Protein AF-M3HZL9-F1 (afdb_monomer_lite)

Secondary structure (DSSP, 8-state):
-HHHHHHTT----HHHHHHHHHHHHT-----GGG-TT-----BSSSSSB-GGGHHHHHHHHHIIIII---

InterPro domains:
  IPR011468 Protein of unknown function DUF1574 [PF07611] (1-65)

Sequence (70 aa):
MEKVLDELKIPETWSQKIKPIHDDWKIPLIDMSKDPYYACNSYADSGHISLDCYRPFIRFILLHYYLDPK

Structure (mmCIF, N/CA/C/O backbone):
data_AF-M3HZL9-F1
#
_entry.id   AF-M3HZL9-F1
#
loop_
_atom_site.group_PDB
_atom_site.id
_atom_site.type_symbol
_atom_site.label_atom_id
_atom_site.label_alt_id
_atom_site.label_comp_id
_atom_site.label_asym_id
_atom_site.label_entity_id
_atom_site.label_seq_id
_atom_site.pdbx_PDB_ins_code
_atom_site.Cartn_x
_atom_site.Cartn_y
_atom_site.Cartn_z
_atom_site.occupancy
_atom_site.B_iso_or_equiv
_atom_site.auth_seq_id
_atom_site.auth_comp_id
_atom_site.auth_asym_id
_atom_site.auth_atom_id
_atom_site.pdbx_PDB_model_num
ATOM 1 N N . MET A 1 1 ? -3.190 0.373 -25.066 1.00 50.97 1 MET A N 1
ATOM 2 C CA . MET A 1 1 ? -2.163 0.226 -24.015 1.00 50.97 1 MET A CA 1
ATOM 3 C C . MET A 1 1 ? -1.933 -1.249 -23.716 1.00 50.97 1 MET A C 1
ATOM 5 O O . MET A 1 1 ? -0.815 -1.692 -23.900 1.00 50.97 1 MET A O 1
ATOM 9 N N . GLU A 1 2 ? -2.982 -2.025 -23.419 1.00 52.03 2 GLU A N 1
ATOM 10 C CA . GLU A 1 2 ? -2.904 -3.488 -23.202 1.00 52.03 2 GLU A CA 1
ATOM 11 C C . GLU A 1 2 ? -2.185 -4.253 -24.329 1.00 52.03 2 GLU A C 1
ATOM 13 O O . GLU A 1 2 ? -1.254 -4.998 -24.060 1.00 52.03 2 GLU A O 1
ATOM 18 N N . LYS A 1 3 ? -2.501 -3.965 -25.600 1.00 59.44 3 LYS A N 1
ATOM 19 C CA . LYS A 1 3 ? -1.869 -4.620 -26.765 1.00 59.44 3 LYS A CA 1
ATOM 20 C C . LYS A 1 3 ? -0.341 -4.437 -26.855 1.00 59.44 3 LYS A C 1
ATOM 22 O O . LYS A 1 3 ? 0.359 -5.330 -27.305 1.00 59.44 3 LYS A O 1
ATOM 27 N N . VAL A 1 4 ? 0.171 -3.286 -26.408 1.00 64.94 4 VAL A N 1
ATOM 28 C CA . VAL A 1 4 ? 1.616 -2.978 -26.406 1.00 64.94 4 VAL A CA 1
ATOM 29 C C . VAL A 1 4 ? 2.319 -3.684 -25.242 1.00 64.94 4 VAL A C 1
ATOM 31 O O . VAL A 1 4 ? 3.464 -4.100 -25.372 1.00 64.94 4 VAL A O 1
ATOM 34 N N . LEU A 1 5 ? 1.634 -3.845 -24.106 1.00 63.16 5 LEU A N 1
ATOM 35 C CA . LEU A 1 5 ? 2.170 -4.548 -22.937 1.00 63.16 5 LEU A CA 1
ATOM 36 C C . LEU A 1 5 ? 2.306 -6.057 -23.202 1.00 63.16 5 LEU A C 1
ATOM 38 O O . LEU A 1 5 ? 3.324 -6.642 -22.828 1.00 63.16 5 LEU A O 1
ATOM 42 N N . ASP A 1 6 ? 1.339 -6.646 -23.913 1.00 66.62 6 ASP A N 1
ATOM 43 C CA . ASP A 1 6 ? 1.383 -8.045 -24.365 1.00 66.62 6 ASP A CA 1
ATOM 44 C C . ASP A 1 6 ? 2.531 -8.300 -25.352 1.00 66.62 6 ASP A C 1
ATOM 46 O O . ASP A 1 6 ? 3.280 -9.269 -25.213 1.00 66.62 6 ASP A O 1
ATOM 50 N N . GLU A 1 7 ? 2.725 -7.407 -26.328 1.00 82.00 7 GLU A N 1
ATOM 51 C CA . GLU A 1 7 ? 3.818 -7.508 -27.305 1.00 82.00 7 GLU A CA 1
ATOM 52 C C . GLU A 1 7 ? 5.205 -7.408 -26.647 1.00 82.00 7 GLU A C 1
ATOM 54 O O . GLU A 1 7 ? 6.146 -8.087 -27.064 1.00 82.00 7 GLU A O 1
ATOM 59 N N . LEU A 1 8 ? 5.329 -6.611 -25.581 1.00 78.38 8 LEU A N 1
ATOM 60 C CA . LEU A 1 8 ? 6.569 -6.435 -24.820 1.00 78.38 8 LEU A CA 1
ATOM 61 C C . LEU A 1 8 ? 6.854 -7.570 -23.825 1.00 78.38 8 LEU A C 1
ATOM 63 O O . LEU A 1 8 ? 7.894 -7.537 -23.165 1.00 78.38 8 LEU A O 1
ATOM 67 N N . LYS A 1 9 ? 5.965 -8.571 -23.711 1.00 76.38 9 LYS A N 1
ATOM 68 C CA . LYS A 1 9 ? 6.052 -9.652 -22.712 1.00 76.38 9 LYS A CA 1
ATOM 69 C C . LYS A 1 9 ? 6.299 -9.110 -21.304 1.00 76.38 9 LYS A C 1
ATOM 71 O O . LYS A 1 9 ? 7.091 -9.684 -20.548 1.00 76.38 9 LYS A O 1
ATOM 76 N N . ILE A 1 10 ? 5.674 -7.979 -20.966 1.00 69.31 10 ILE A N 1
ATOM 77 C CA . ILE A 1 10 ? 5.831 -7.411 -19.630 1.00 69.31 10 ILE A CA 1
ATOM 78 C C . ILE A 1 10 ? 5.309 -8.458 -18.640 1.00 69.31 10 ILE A C 1
ATOM 80 O O . ILE A 1 10 ? 4.185 -8.934 -18.811 1.00 69.31 10 ILE A O 1
ATOM 84 N N . PRO A 1 1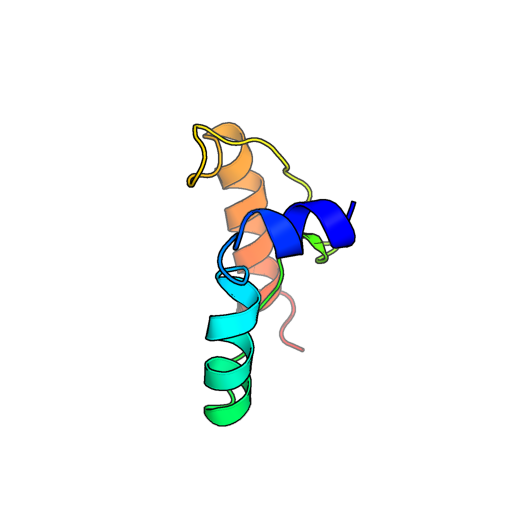1 ? 6.119 -8.877 -17.651 1.00 67.94 11 PRO A N 1
ATOM 85 C CA . PRO A 1 11 ? 5.679 -9.859 -16.677 1.00 67.94 11 PRO A CA 1
ATOM 86 C C . PRO A 1 11 ? 4.379 -9.403 -16.021 1.00 67.94 11 PRO A C 1
ATOM 88 O O . PRO A 1 11 ? 4.228 -8.217 -15.719 1.00 67.94 11 PRO A O 1
ATOM 91 N N . GLU A 1 12 ? 3.483 -10.355 -15.753 1.00 73.50 12 GLU A N 1
ATOM 92 C CA . GLU A 1 12 ? 2.327 -10.114 -14.888 1.00 73.50 12 GLU A CA 1
ATOM 93 C C . GLU A 1 12 ? 2.761 -9.355 -13.637 1.00 73.50 12 GLU A C 1
ATOM 95 O O . GLU A 1 12 ? 3.843 -9.607 -13.078 1.00 73.50 12 GLU A O 1
ATOM 100 N N . THR A 1 13 ? 1.914 -8.428 -13.195 1.00 80.25 13 THR A N 1
ATOM 101 C CA . THR A 1 13 ? 2.235 -7.625 -12.022 1.00 80.25 13 THR A CA 1
ATOM 102 C C . THR A 1 13 ? 2.447 -8.553 -10.832 1.00 80.25 13 THR A C 1
ATOM 104 O O . THR A 1 13 ? 1.788 -9.584 -10.688 1.00 80.25 13 THR A O 1
ATOM 107 N N . TRP A 1 14 ? 3.361 -8.184 -9.934 1.00 82.88 14 TRP A N 1
ATOM 108 C CA . TRP A 1 14 ? 3.591 -8.940 -8.699 1.00 82.88 14 TRP A CA 1
ATOM 109 C C . TRP A 1 14 ? 2.270 -9.255 -7.966 1.00 82.88 14 TRP A C 1
ATOM 111 O O . TRP A 1 14 ? 2.074 -10.372 -7.488 1.00 82.88 14 TRP A O 1
ATOM 121 N N . SER A 1 15 ? 1.318 -8.314 -7.973 1.00 82.75 15 SER A N 1
ATOM 122 C CA . SER A 1 15 ? 0.005 -8.479 -7.345 1.00 82.75 15 SER A CA 1
ATOM 123 C C . SER A 1 15 ? -0.851 -9.578 -7.983 1.00 82.75 15 SER A C 1
ATOM 125 O O . SER A 1 15 ? -1.527 -10.297 -7.251 1.00 82.75 15 SER A O 1
ATOM 127 N N . GLN A 1 16 ? -0.798 -9.764 -9.307 1.00 87.00 16 GLN A N 1
ATOM 128 C CA . GLN A 1 16 ? -1.521 -10.840 -9.999 1.00 87.00 16 GLN A CA 1
ATOM 129 C C . GLN A 1 16 ? -1.004 -12.227 -9.602 1.00 87.00 16 GLN A C 1
ATOM 131 O O . GLN A 1 16 ? -1.793 -13.161 -9.495 1.00 87.00 16 GLN A O 1
ATOM 136 N N . LYS A 1 17 ? 0.296 -12.350 -9.309 1.00 89.44 17 LYS A N 1
ATOM 137 C CA . LYS A 1 17 ? 0.911 -13.616 -8.881 1.00 89.44 17 LYS A CA 1
ATOM 138 C C . LYS A 1 17 ? 0.681 -13.929 -7.406 1.00 89.44 17 LYS A C 1
ATOM 140 O O . LYS A 1 17 ? 0.518 -15.088 -7.041 1.00 89.44 17 LYS A O 1
ATOM 145 N N . ILE A 1 18 ? 0.688 -12.906 -6.554 1.00 90.06 18 ILE A N 1
ATOM 146 C CA . ILE A 1 18 ? 0.585 -13.075 -5.099 1.00 90.06 18 ILE A CA 1
ATOM 147 C C . ILE A 1 18 ? -0.863 -13.185 -4.622 1.00 90.06 18 ILE A C 1
ATOM 149 O O . ILE A 1 18 ? -1.131 -13.926 -3.675 1.00 90.06 18 ILE A O 1
ATOM 153 N N . LYS A 1 19 ? -1.816 -12.513 -5.281 1.00 90.62 19 LYS A N 1
ATOM 154 C CA . LYS A 1 19 ? -3.222 -12.539 -4.860 1.00 90.62 19 LYS A CA 1
ATOM 155 C C . LYS A 1 19 ? -3.809 -13.963 -4.763 1.00 90.62 19 LYS A C 1
ATOM 157 O O . LYS A 1 19 ? -4.397 -14.247 -3.721 1.00 90.62 19 LYS A O 1
ATOM 162 N N . PRO A 1 20 ? -3.627 -14.873 -5.744 1.00 93.88 20 PRO A N 1
ATOM 163 C CA . PRO A 1 20 ? -4.142 -16.240 -5.640 1.00 93.88 20 PRO A CA 1
ATOM 164 C C . PRO A 1 20 ? -3.590 -16.995 -4.424 1.00 93.88 20 PRO A C 1
ATOM 166 O O . PRO A 1 20 ? -4.336 -17.676 -3.734 1.00 93.88 20 PRO A O 1
ATOM 169 N N . ILE A 1 21 ? -2.305 -16.806 -4.100 1.00 94.62 21 ILE A N 1
ATOM 170 C CA . ILE A 1 21 ? -1.664 -17.441 -2.938 1.00 94.62 21 ILE A CA 1
ATOM 171 C C . ILE A 1 21 ? -2.315 -16.954 -1.637 1.00 94.62 21 ILE A C 1
ATOM 173 O O . ILE A 1 21 ? -2.639 -17.751 -0.763 1.00 94.62 21 ILE A O 1
ATOM 177 N N . HIS A 1 22 ? -2.551 -15.649 -1.504 1.00 95.56 22 HIS A N 1
ATOM 178 C CA . HIS A 1 22 ? -3.238 -15.100 -0.332 1.00 95.56 22 HIS A CA 1
ATOM 179 C C . HIS A 1 22 ? -4.684 -15.597 -0.213 1.00 95.56 22 HIS A C 1
ATOM 181 O O . HIS A 1 22 ? -5.117 -15.969 0.881 1.00 95.56 22 HIS A O 1
ATOM 187 N N . ASP A 1 23 ? -5.413 -15.644 -1.333 1.00 95.12 23 ASP A N 1
ATOM 188 C CA . ASP A 1 23 ? -6.797 -16.122 -1.386 1.00 95.12 23 ASP A CA 1
ATOM 189 C C . ASP A 1 23 ? -6.903 -17.613 -0.996 1.00 95.12 23 ASP A C 1
ATOM 191 O O . ASP A 1 23 ? -7.837 -18.001 -0.279 1.00 95.12 23 ASP A O 1
ATOM 195 N N . ASP A 1 24 ? -5.946 -18.442 -1.428 1.00 97.31 24 ASP A N 1
ATOM 196 C CA . ASP A 1 24 ? -5.862 -19.872 -1.103 1.00 97.31 24 ASP A CA 1
ATOM 197 C C . ASP A 1 24 ? -5.605 -20.091 0.389 1.00 97.31 24 ASP A C 1
ATOM 199 O O . ASP A 1 24 ? -6.302 -20.868 1.045 1.00 97.31 24 ASP A O 1
ATOM 203 N N . TRP A 1 25 ? -4.651 -19.347 0.947 1.00 96.94 25 TRP A N 1
ATOM 204 C CA . TRP A 1 25 ? -4.242 -19.465 2.347 1.00 96.94 25 TRP A CA 1
ATOM 205 C C . TRP A 1 25 ? -5.132 -18.677 3.313 1.00 96.94 25 TRP A C 1
ATOM 207 O O . TRP A 1 25 ? -4.895 -18.695 4.519 1.00 96.94 25 TRP A O 1
ATOM 217 N N . LYS A 1 26 ? -6.162 -17.988 2.802 1.00 95.06 26 LYS A N 1
ATOM 218 C CA . LYS A 1 26 ? -7.062 -17.123 3.585 1.00 95.06 26 LYS A CA 1
ATOM 219 C C . LYS A 1 26 ? -6.307 -16.057 4.385 1.00 95.06 26 LYS A C 1
ATOM 221 O O . LYS A 1 26 ? -6.747 -15.660 5.460 1.00 95.06 26 LYS A O 1
ATOM 226 N N . ILE A 1 27 ? -5.186 -15.579 3.845 1.00 91.75 27 ILE A N 1
ATOM 227 C CA . ILE A 1 27 ? -4.396 -14.496 4.430 1.00 91.75 27 ILE A CA 1
ATOM 228 C C . ILE A 1 27 ? -4.893 -13.183 3.820 1.00 91.75 27 ILE A C 1
ATOM 230 O O . ILE A 1 27 ? -4.717 -12.986 2.615 1.00 91.75 27 ILE A O 1
ATOM 234 N N . PR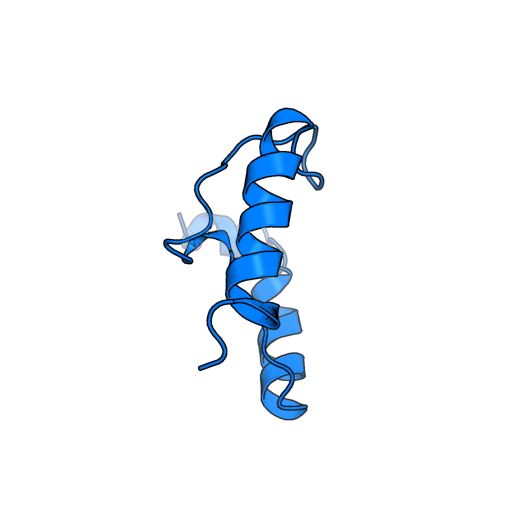O A 1 28 ? -5.474 -12.259 4.608 1.00 87.94 28 PRO A N 1
ATOM 235 C CA . PRO A 1 28 ? -5.916 -10.971 4.090 1.00 87.94 28 PRO A CA 1
ATOM 236 C C . PRO A 1 28 ? -4.765 -10.222 3.408 1.00 87.94 28 PRO A C 1
ATOM 238 O O . PRO A 1 28 ? -3.705 -10.020 3.998 1.00 87.94 28 PRO A O 1
ATOM 241 N N . LEU A 1 29 ? -4.977 -9.810 2.158 1.00 87.88 29 LEU A N 1
ATOM 242 C CA . LEU A 1 29 ? -4.076 -8.923 1.428 1.00 87.88 29 LEU A CA 1
ATOM 243 C C . LEU A 1 29 ? -4.775 -7.578 1.249 1.00 87.88 29 LEU A C 1
ATOM 245 O O . LEU A 1 29 ? -5.814 -7.505 0.592 1.00 87.88 29 LEU A O 1
ATOM 249 N N . ILE A 1 30 ? -4.215 -6.523 1.838 1.00 86.88 30 ILE A N 1
ATOM 250 C CA . ILE A 1 30 ? -4.797 -5.182 1.770 1.00 86.88 30 ILE A CA 1
ATOM 251 C C . ILE A 1 30 ? -4.107 -4.388 0.662 1.00 86.88 30 ILE A C 1
ATOM 253 O O . ILE A 1 30 ? -2.896 -4.172 0.694 1.00 86.88 30 ILE A O 1
ATOM 257 N N . ASP A 1 31 ? -4.895 -3.930 -0.308 1.00 87.06 31 ASP A N 1
ATOM 258 C CA . ASP A 1 31 ? -4.446 -3.000 -1.343 1.00 87.06 31 ASP A CA 1
ATOM 259 C C . ASP A 1 31 ? -4.546 -1.562 -0.816 1.00 87.06 31 ASP A C 1
ATOM 261 O O . ASP A 1 31 ? -5.594 -0.918 -0.899 1.00 87.06 31 ASP A O 1
ATOM 265 N N . MET A 1 32 ? -3.438 -1.059 -0.268 1.00 86.56 32 MET A N 1
ATOM 266 C CA . MET A 1 32 ? -3.352 0.294 0.293 1.00 86.56 32 MET A CA 1
ATOM 267 C C . MET A 1 32 ? -3.676 1.399 -0.720 1.00 86.56 32 MET A C 1
ATOM 269 O O . MET A 1 32 ? -4.083 2.480 -0.312 1.00 86.56 32 MET A O 1
ATOM 273 N N . SER A 1 33 ? -3.529 1.150 -2.028 1.00 82.06 33 SER A N 1
ATOM 274 C CA . SER A 1 33 ? -3.845 2.149 -3.061 1.00 82.06 33 SER A CA 1
ATOM 275 C C . SER A 1 33 ? -5.348 2.405 -3.208 1.00 82.06 33 SER A C 1
ATOM 277 O O . SER A 1 33 ? -5.755 3.427 -3.760 1.00 82.06 33 SER A O 1
ATOM 279 N N . LYS A 1 34 ? -6.178 1.482 -2.707 1.00 85.31 34 LYS A N 1
ATOM 280 C CA . LYS A 1 34 ? -7.644 1.555 -2.739 1.00 85.31 34 LYS A CA 1
ATOM 281 C C . LYS A 1 34 ? -8.257 1.811 -1.366 1.00 85.31 34 LYS A C 1
ATOM 283 O O . LYS A 1 34 ? -9.479 1.914 -1.264 1.00 85.31 34 LYS A O 1
ATOM 288 N N . ASP A 1 35 ? -7.439 1.879 -0.320 1.00 86.88 35 ASP A N 1
ATOM 289 C CA . ASP A 1 35 ? -7.923 2.021 1.044 1.00 86.88 35 ASP A CA 1
ATOM 290 C C . ASP A 1 35 ? -8.136 3.500 1.410 1.00 86.88 35 ASP A C 1
ATO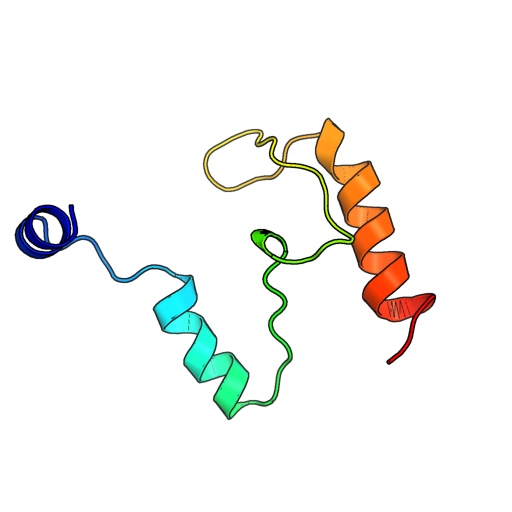M 292 O O . ASP A 1 35 ? -7.189 4.286 1.354 1.00 86.88 35 ASP A O 1
ATOM 296 N N . PRO A 1 36 ? -9.348 3.912 1.829 1.00 86.38 36 PRO A N 1
ATOM 297 C CA . PRO A 1 36 ? -9.642 5.316 2.116 1.00 86.38 36 PRO A CA 1
ATOM 298 C C . PRO A 1 36 ? -8.896 5.859 3.345 1.00 86.38 36 PRO A C 1
ATOM 300 O O . PRO A 1 36 ? -8.842 7.075 3.539 1.00 86.38 36 PRO A O 1
ATOM 303 N N . TYR A 1 37 ? -8.324 4.994 4.190 1.00 84.31 37 TYR A N 1
ATOM 304 C CA . TYR A 1 37 ? -7.553 5.409 5.360 1.00 84.31 37 TYR A CA 1
ATOM 305 C C . TYR A 1 37 ? -6.071 5.652 5.052 1.00 84.31 37 TYR A C 1
ATOM 307 O O . TYR A 1 37 ? -5.372 6.219 5.902 1.00 84.31 37 TYR A O 1
ATOM 315 N N . TYR A 1 38 ? -5.597 5.293 3.852 1.00 88.69 38 TYR A N 1
ATOM 316 C CA . TYR A 1 38 ? -4.243 5.575 3.384 1.00 88.69 38 TYR A CA 1
ATOM 317 C C . TYR A 1 38 ? -4.244 6.650 2.288 1.00 88.69 38 TYR A C 1
ATOM 319 O O . TYR A 1 38 ? -4.808 6.474 1.217 1.00 88.69 38 TYR A O 1
ATOM 327 N N . ALA A 1 39 ? -3.601 7.788 2.559 1.00 83.00 39 ALA A N 1
ATOM 328 C CA . ALA A 1 39 ? -3.695 8.983 1.710 1.00 83.00 39 ALA A CA 1
ATOM 329 C C . ALA A 1 39 ? -2.343 9.476 1.158 1.00 83.00 39 ALA A C 1
ATOM 331 O O . ALA A 1 39 ? -2.257 10.608 0.687 1.00 83.00 39 ALA A O 1
ATOM 332 N N . CYS A 1 40 ? -1.274 8.676 1.249 1.00 90.44 40 CYS A N 1
ATOM 333 C CA . CYS A 1 40 ? 0.062 9.090 0.812 1.00 90.44 40 CYS A CA 1
ATOM 334 C C . CYS A 1 40 ? 0.479 8.374 -0.474 1.00 90.44 40 CYS A C 1
ATOM 336 O O . CYS A 1 40 ? 0.375 7.157 -0.559 1.00 90.44 40 CYS A O 1
ATOM 338 N N . ASN A 1 41 ? 0.967 9.131 -1.456 1.00 88.12 41 ASN A N 1
ATOM 339 C CA . ASN A 1 41 ? 1.384 8.622 -2.766 1.00 88.12 41 ASN A CA 1
ATOM 340 C C . ASN A 1 41 ? 2.771 9.167 -3.149 1.00 88.12 41 ASN A C 1
ATOM 342 O O . ASN A 1 41 ? 2.974 9.686 -4.245 1.00 88.12 41 ASN A O 1
ATOM 346 N N . SER A 1 42 ? 3.698 9.140 -2.191 1.00 91.81 42 SER A N 1
ATOM 347 C CA . SER A 1 42 ? 5.075 9.607 -2.348 1.00 91.81 42 SER A CA 1
ATOM 348 C C . SER A 1 42 ? 6.043 8.453 -2.081 1.00 91.81 42 SER A C 1
ATOM 350 O O . SER A 1 42 ? 5.825 7.616 -1.198 1.00 91.81 42 SER A O 1
ATOM 352 N N . TYR A 1 43 ? 7.100 8.384 -2.886 1.00 90.62 43 TYR A N 1
ATOM 353 C CA . TYR A 1 43 ? 8.034 7.262 -2.922 1.00 90.62 43 TYR A CA 1
ATOM 354 C C . TYR A 1 43 ? 9.473 7.770 -2.919 1.00 90.62 43 TYR A C 1
ATOM 356 O O . TYR A 1 43 ? 9.789 8.763 -3.575 1.00 90.62 43 TYR A O 1
ATOM 364 N N . ALA A 1 44 ? 10.342 7.098 -2.164 1.00 92.94 44 ALA A N 1
ATOM 365 C CA . ALA A 1 44 ? 11.777 7.381 -2.165 1.00 92.94 44 ALA A CA 1
ATOM 366 C C . ALA A 1 44 ? 12.456 6.824 -3.427 1.00 92.94 44 ALA A C 1
ATOM 368 O O . ALA A 1 44 ? 13.413 7.410 -3.930 1.00 92.94 44 ALA A O 1
ATOM 369 N N . ASP A 1 45 ? 11.943 5.703 -3.934 1.00 91.12 45 ASP A N 1
ATOM 370 C CA . ASP A 1 45 ? 12.400 5.007 -5.134 1.00 91.12 45 ASP A CA 1
ATOM 371 C C . ASP A 1 45 ? 11.263 4.130 -5.704 1.00 91.12 45 ASP A C 1
ATOM 373 O O . ASP A 1 4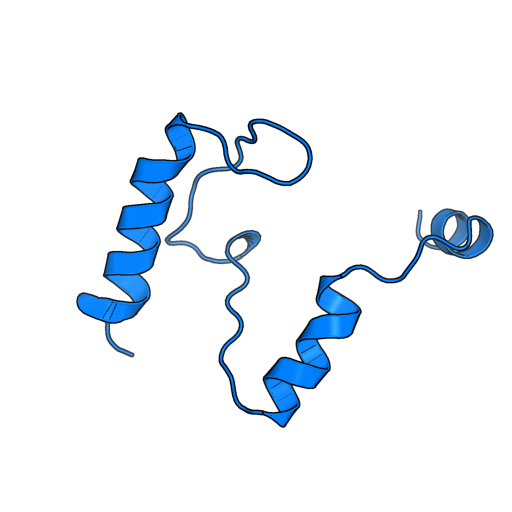5 ? 10.109 4.249 -5.300 1.00 91.12 45 ASP A O 1
ATOM 377 N N . SER A 1 46 ? 11.556 3.246 -6.659 1.00 82.12 46 SER A N 1
ATOM 378 C CA . SER A 1 46 ? 10.553 2.389 -7.306 1.00 82.12 46 SER A CA 1
ATOM 379 C C . SER A 1 46 ? 9.967 1.272 -6.424 1.00 82.12 46 SER A C 1
ATOM 381 O O . SER A 1 46 ? 9.134 0.510 -6.916 1.00 82.12 46 SER A O 1
ATOM 383 N N . GLY A 1 47 ? 10.377 1.144 -5.156 1.00 84.06 47 GLY A N 1
ATOM 384 C CA . GLY A 1 47 ? 9.912 0.096 -4.241 1.00 84.06 47 GLY A CA 1
ATOM 385 C C . GLY A 1 47 ? 9.600 0.551 -2.812 1.00 84.06 47 GLY A C 1
ATOM 386 O O . GLY A 1 47 ? 8.909 -0.173 -2.096 1.00 84.06 47 GLY A O 1
ATOM 387 N N . HIS A 1 48 ? 10.055 1.731 -2.388 1.00 91.88 48 HIS A N 1
ATOM 388 C CA . HIS A 1 48 ? 9.916 2.200 -1.009 1.00 91.88 48 HIS A CA 1
ATOM 389 C C . HIS A 1 48 ? 9.092 3.484 -0.911 1.00 91.88 48 HIS A C 1
ATOM 391 O O . HIS A 1 48 ? 9.326 4.458 -1.630 1.00 91.88 48 HIS A O 1
ATOM 397 N N . ILE A 1 49 ? 8.158 3.513 0.045 1.00 92.94 49 ILE A N 1
ATOM 398 C CA . ILE A 1 49 ? 7.459 4.745 0.423 1.00 92.94 49 ILE A CA 1
ATOM 399 C C . ILE A 1 49 ? 8.461 5.792 0.919 1.00 92.94 49 ILE A C 1
ATOM 401 O O . ILE A 1 49 ? 9.490 5.467 1.519 1.00 92.94 49 ILE A O 1
ATOM 405 N N . SER A 1 50 ? 8.158 7.060 0.679 1.00 95.19 50 SER A N 1
ATOM 406 C CA . SER A 1 50 ? 8.995 8.166 1.131 1.00 95.19 50 SER A CA 1
ATOM 407 C C . SER A 1 50 ? 8.902 8.393 2.648 1.00 95.19 50 SER A C 1
ATOM 409 O O . SER A 1 50 ? 7.987 7.915 3.328 1.00 95.19 50 SER A O 1
ATOM 411 N N . LEU A 1 51 ? 9.848 9.166 3.198 1.00 94.94 51 LEU A N 1
ATOM 412 C CA . LEU A 1 51 ? 9.913 9.466 4.635 1.00 94.94 51 LEU A CA 1
ATOM 413 C C . LEU A 1 51 ? 8.627 10.132 5.162 1.00 94.94 51 LEU A C 1
ATOM 415 O O . LEU A 1 51 ? 8.151 9.811 6.250 1.00 94.94 51 LEU A O 1
ATOM 419 N N . ASP A 1 52 ? 8.041 11.036 4.381 1.00 93.81 52 ASP A N 1
ATOM 420 C CA . ASP A 1 52 ? 6.795 11.739 4.695 1.00 93.81 52 ASP A CA 1
ATOM 421 C C . ASP A 1 52 ? 5.574 10.803 4.757 1.00 93.81 52 ASP A C 1
ATOM 423 O O . ASP A 1 52 ? 4.638 11.069 5.518 1.00 93.81 52 ASP A O 1
ATOM 427 N N . CYS A 1 53 ? 5.610 9.656 4.070 1.00 95.06 53 CYS A N 1
ATOM 428 C CA . CYS A 1 53 ? 4.529 8.672 4.090 1.00 95.06 53 CYS A CA 1
ATOM 429 C C . CYS A 1 53 ? 4.518 7.745 5.316 1.00 95.06 53 CYS A C 1
ATOM 431 O O . CYS A 1 53 ? 3.510 7.068 5.542 1.00 95.06 53 CYS A O 1
ATOM 433 N N . TYR A 1 54 ? 5.557 7.735 6.162 1.00 94.31 54 TYR A N 1
ATOM 434 C CA . TYR A 1 54 ? 5.579 6.865 7.348 1.00 94.31 54 TYR A CA 1
ATOM 435 C C . TYR A 1 54 ? 4.516 7.232 8.388 1.00 94.31 54 TYR A C 1
ATOM 437 O O . TYR A 1 54 ? 3.920 6.341 8.991 1.00 94.31 54 TYR A O 1
ATOM 445 N N . ARG A 1 55 ? 4.222 8.523 8.600 1.00 93.75 55 ARG A N 1
ATOM 446 C CA . ARG A 1 55 ? 3.167 8.924 9.553 1.00 93.75 55 ARG A CA 1
ATOM 447 C C . ARG A 1 55 ? 1.774 8.460 9.085 1.00 93.75 55 ARG A C 1
ATOM 449 O O . ARG A 1 55 ? 1.086 7.822 9.885 1.00 93.75 55 ARG A O 1
ATOM 456 N N . PRO A 1 56 ? 1.354 8.704 7.823 1.00 92.75 56 PRO A N 1
ATOM 457 C CA . PRO A 1 56 ? 0.143 8.103 7.259 1.00 92.75 56 PRO A CA 1
ATOM 458 C C . PRO A 1 56 ? 0.125 6.573 7.332 1.00 92.75 56 PRO A C 1
ATOM 460 O O . PRO A 1 56 ? -0.905 5.999 7.675 1.00 92.75 56 PRO A O 1
ATOM 463 N N . PHE A 1 57 ? 1.256 5.917 7.057 1.00 92.94 57 PHE A N 1
ATOM 464 C CA . PHE A 1 57 ? 1.367 4.458 7.093 1.00 92.94 57 PHE A CA 1
ATOM 465 C C . PHE A 1 57 ? 1.141 3.883 8.496 1.00 92.94 57 PHE A C 1
ATOM 467 O O . PHE A 1 57 ? 0.330 2.976 8.665 1.00 92.94 57 PHE A O 1
ATOM 474 N N . ILE A 1 58 ? 1.774 4.458 9.523 1.00 92.94 58 ILE A N 1
ATOM 475 C CA . ILE A 1 58 ? 1.561 4.045 10.918 1.00 92.94 58 ILE A CA 1
ATOM 476 C C . ILE A 1 58 ? 0.095 4.244 11.318 1.00 92.94 58 ILE A C 1
ATOM 478 O O . ILE A 1 58 ? -0.500 3.354 11.920 1.00 92.94 58 ILE A O 1
ATOM 482 N N . ARG A 1 59 ? -0.521 5.379 10.955 1.00 91.69 59 ARG A N 1
ATOM 483 C CA . ARG A 1 59 ? -1.950 5.616 11.219 1.00 91.69 59 ARG A CA 1
ATOM 484 C C . ARG A 1 59 ? -2.833 4.562 10.549 1.00 91.69 59 ARG A C 1
ATOM 486 O O . ARG A 1 59 ? -3.754 4.069 11.190 1.00 91.69 59 ARG A O 1
ATOM 493 N N . PHE A 1 60 ? -2.554 4.225 9.291 1.00 91.44 60 PHE A N 1
ATOM 494 C CA . PHE A 1 60 ? -3.266 3.178 8.560 1.00 91.44 60 PHE A CA 1
ATOM 495 C C . PHE A 1 60 ? -3.185 1.827 9.291 1.00 91.44 60 PHE A C 1
ATOM 497 O O . PHE A 1 60 ? -4.224 1.218 9.534 1.00 91.44 60 PHE A O 1
ATOM 504 N N . ILE A 1 61 ? -1.992 1.408 9.737 1.00 90.44 61 ILE A N 1
ATOM 505 C CA . ILE A 1 61 ? -1.817 0.170 10.522 1.00 90.44 61 ILE A CA 1
ATOM 506 C C . ILE A 1 61 ? -2.640 0.219 11.815 1.00 90.44 61 ILE A C 1
ATOM 508 O O . ILE A 1 61 ? -3.339 -0.737 12.143 1.00 90.44 61 ILE A O 1
ATOM 512 N N . LEU A 1 62 ? -2.575 1.330 12.553 1.00 91.00 62 LEU A N 1
ATOM 513 C CA . LEU A 1 62 ? -3.301 1.472 13.817 1.00 91.00 62 LEU A CA 1
ATOM 514 C C . LEU A 1 62 ? -4.817 1.355 13.630 1.00 91.00 62 LEU A C 1
ATOM 516 O O . LEU A 1 62 ? -5.480 0.703 14.432 1.00 91.00 62 LEU A O 1
ATOM 520 N N . LEU A 1 63 ? -5.362 1.946 12.566 1.00 87.50 63 LEU A N 1
ATOM 521 C CA . LEU A 1 63 ? -6.789 1.855 12.264 1.00 87.50 63 LEU A CA 1
ATOM 522 C C . LEU A 1 63 ? -7.201 0.426 11.899 1.00 87.50 63 LEU A C 1
ATOM 524 O O . LEU A 1 63 ? -8.128 -0.092 12.507 1.00 87.50 63 LEU A O 1
ATOM 528 N N . HIS A 1 64 ? -6.476 -0.229 10.988 1.00 84.69 64 HIS A N 1
ATOM 529 C CA . HIS A 1 64 ? -6.846 -1.560 10.486 1.00 84.69 64 HIS A CA 1
ATOM 530 C C . HIS A 1 64 ? -6.662 -2.699 11.489 1.00 84.69 64 HIS A C 1
ATOM 532 O O . HIS A 1 64 ? -7.369 -3.698 11.397 1.00 84.69 64 HIS A O 1
ATOM 538 N N . TYR A 1 65 ? -5.718 -2.582 12.425 1.00 83.50 65 TYR A N 1
ATOM 539 C CA . TYR A 1 65 ? -5.361 -3.703 13.302 1.00 83.50 65 TYR A CA 1
ATOM 540 C C . TYR A 1 65 ? -5.652 -3.474 14.786 1.00 83.50 65 TYR A C 1
ATOM 542 O O . TYR A 1 65 ? -5.655 -4.442 15.544 1.00 83.50 65 TYR A O 1
ATOM 550 N N . TYR A 1 66 ? -5.878 -2.231 15.225 1.00 81.94 66 TYR A N 1
ATOM 551 C CA . TYR A 1 66 ? -5.966 -1.925 16.659 1.00 81.94 66 TYR A CA 1
ATOM 552 C C . TYR A 1 66 ? -7.175 -1.082 17.064 1.00 81.94 66 TYR A C 1
ATOM 554 O O . TYR A 1 66 ? -7.682 -1.270 18.167 1.00 81.94 66 TYR A O 1
ATOM 562 N N . LEU A 1 67 ? -7.616 -0.139 16.228 1.00 73.19 67 LEU A N 1
ATOM 563 C CA . LEU A 1 67 ? -8.621 0.859 16.618 1.00 73.19 67 LEU A CA 1
ATOM 564 C C . LEU A 1 67 ? -9.982 0.682 15.934 1.00 73.19 67 LEU A C 1
ATOM 566 O O . LEU A 1 67 ? -10.967 1.190 16.461 1.00 73.19 67 LEU A O 1
ATOM 570 N N . ASP A 1 68 ? -10.047 -0.031 14.808 1.00 63.69 68 ASP A N 1
ATOM 571 C CA . ASP A 1 68 ? -11.296 -0.389 14.125 1.00 63.69 68 ASP A CA 1
ATOM 572 C C . ASP A 1 68 ? -11.279 -1.876 13.7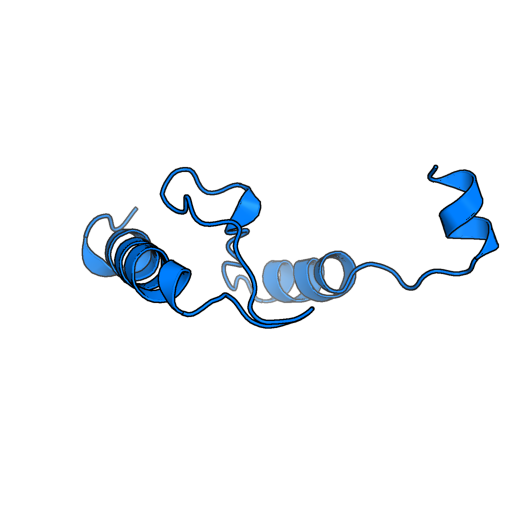18 1.00 63.69 68 ASP A C 1
ATOM 574 O O . ASP A 1 68 ? -11.093 -2.210 12.543 1.00 63.69 68 ASP A O 1
ATOM 578 N N . PRO A 1 69 ? -11.381 -2.803 14.693 1.00 58.47 69 PRO A N 1
ATOM 579 C CA . PRO A 1 69 ? -11.493 -4.217 14.382 1.00 58.47 69 PRO A CA 1
ATOM 580 C C . PRO A 1 69 ? -12.878 -4.468 13.774 1.00 58.47 69 PRO A C 1
ATOM 582 O O . PRO A 1 69 ? -13.887 -4.446 14.481 1.00 58.47 69 PRO A O 1
ATOM 585 N N . LYS A 1 70 ? -12.917 -4.676 12.457 1.00 55.75 70 LYS A N 1
ATOM 586 C CA . LYS A 1 70 ? -14.087 -5.224 11.761 1.00 55.75 70 LYS A CA 1
ATOM 587 C C . LYS A 1 70 ? -14.380 -6.655 12.191 1.00 55.75 70 LYS A C 1
ATOM 589 O O . LYS A 1 70 ? -13.410 -7.427 12.364 1.00 55.75 70 LYS A O 1
#

Radius of gyration: 15.55 Å; chains: 1; bounding box: 26×32×44 Å

Organism: NCBI:txid1001599

Foldseek 3Di:
DVVVCVVVPPDDPPCVVCVVVCVVVVNDDDDLVPDPQQDDDAAPDPPGHDPVRVVS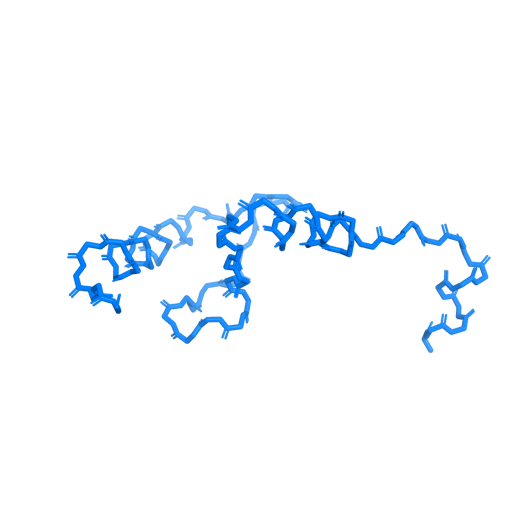VVSVCCCDPPVPDD

pLDDT: mean 84.23, std 11.5, range [50.97, 97.31]